Protein AF-A0A5E4IKL8-F1 (afdb_monomer_lite)

Structure (mmCIF, N/CA/C/O backbone):
data_AF-A0A5E4IKL8-F1
#
_entry.id   AF-A0A5E4IKL8-F1
#
loop_
_atom_site.group_PDB
_atom_site.id
_atom_site.type_symbol
_atom_site.label_atom_id
_atom_site.label_alt_id
_atom_site.label_comp_id
_atom_site.label_asym_id
_atom_site.label_entity_id
_atom_site.label_seq_id
_atom_site.pdbx_PDB_ins_code
_atom_site.Cartn_x
_atom_site.Cartn_y
_atom_site.Cartn_z
_atom_site.occupancy
_atom_site.B_iso_or_equiv
_atom_site.auth_seq_id
_atom_site.auth_comp_id
_atom_site.auth_asym_id
_atom_site.auth_atom_id
_atom_site.pdbx_PDB_model_num
ATOM 1 N N . MET A 1 1 ? 5.649 -9.886 35.894 1.00 45.03 1 MET A N 1
ATOM 2 C CA . MET A 1 1 ? 4.960 -10.710 34.875 1.00 45.03 1 MET A CA 1
ATOM 3 C C . MET A 1 1 ? 5.710 -10.552 33.557 1.00 45.03 1 MET A C 1
ATOM 5 O O . MET A 1 1 ? 5.712 -9.458 33.017 1.00 45.03 1 MET A O 1
ATOM 9 N N . LYS A 1 2 ? 6.441 -11.581 33.103 1.00 50.38 2 LYS A N 1
ATOM 10 C CA . LYS A 1 2 ? 7.183 -11.546 31.827 1.00 50.38 2 LYS A CA 1
ATOM 11 C C . LYS A 1 2 ? 6.183 -11.584 30.671 1.00 50.38 2 LYS A C 1
ATOM 13 O O . LYS A 1 2 ? 5.319 -12.457 30.642 1.00 50.38 2 LYS A O 1
ATOM 18 N N . ASP A 1 3 ? 6.299 -10.625 29.764 1.00 49.03 3 ASP A N 1
ATOM 19 C CA . ASP A 1 3 ? 5.369 -10.378 28.666 1.00 49.03 3 ASP A CA 1
ATOM 20 C C . ASP A 1 3 ? 5.316 -11.575 27.697 1.00 49.03 3 ASP A C 1
ATOM 22 O O . ASP A 1 3 ? 6.139 -11.740 26.797 1.00 49.03 3 ASP A O 1
ATOM 26 N N . SER A 1 4 ? 4.338 -12.461 27.904 1.00 56.50 4 SER A N 1
ATOM 27 C CA . SER A 1 4 ? 4.116 -13.675 27.100 1.00 56.50 4 SER A CA 1
ATOM 28 C C . SER A 1 4 ? 3.735 -13.362 25.637 1.00 56.50 4 SER A C 1
ATOM 30 O O . SER A 1 4 ? 3.737 -14.238 24.775 1.00 56.50 4 SER A O 1
ATOM 32 N N . ARG A 1 5 ? 3.449 -12.090 25.325 1.00 53.25 5 ARG A N 1
ATOM 33 C CA . ARG A 1 5 ? 3.009 -11.619 24.003 1.00 53.25 5 ARG A CA 1
ATOM 34 C C . ARG A 1 5 ? 4.149 -11.356 23.013 1.00 53.25 5 ARG A C 1
ATOM 36 O O . ARG A 1 5 ? 3.882 -11.268 21.820 1.00 53.25 5 ARG A O 1
ATOM 43 N N . ALA A 1 6 ? 5.403 -11.273 23.467 1.00 53.91 6 ALA A N 1
ATOM 44 C CA . ALA A 1 6 ? 6.551 -11.017 22.587 1.00 53.91 6 ALA A CA 1
ATOM 45 C C . ALA A 1 6 ? 6.952 -12.241 21.738 1.00 53.91 6 ALA A C 1
ATOM 47 O O . ALA A 1 6 ? 7.407 -12.102 20.604 1.00 53.91 6 ALA A O 1
ATOM 48 N N . LYS A 1 7 ? 6.734 -13.455 22.258 1.00 51.53 7 LYS A N 1
ATOM 49 C CA . LYS A 1 7 ? 7.087 -14.718 21.588 1.00 51.53 7 LYS A CA 1
ATOM 50 C C . LYS A 1 7 ? 6.347 -14.962 20.263 1.00 51.53 7 LYS A C 1
ATOM 52 O O . LYS A 1 7 ? 7.024 -15.298 19.295 1.00 51.53 7 LYS A O 1
ATOM 57 N N . PRO A 1 8 ? 5.014 -14.776 20.158 1.00 57.84 8 PRO A N 1
ATOM 58 C CA . PRO A 1 8 ? 4.314 -14.972 18.887 1.00 57.84 8 PRO A CA 1
ATOM 59 C C . PRO A 1 8 ? 4.689 -13.926 17.827 1.00 57.84 8 PRO A C 1
ATOM 61 O O . PRO A 1 8 ? 4.694 -14.245 16.642 1.00 57.84 8 PRO A O 1
ATOM 64 N N . ILE A 1 9 ? 5.049 -12.703 18.234 1.00 56.69 9 ILE A N 1
ATOM 65 C CA . ILE A 1 9 ? 5.491 -11.634 17.321 1.00 56.69 9 ILE A CA 1
ATOM 66 C C . ILE A 1 9 ? 6.845 -11.993 16.705 1.00 56.69 9 ILE A C 1
ATOM 68 O O . ILE A 1 9 ? 6.998 -11.946 15.487 1.00 56.69 9 ILE A O 1
ATOM 72 N N . LEU A 1 10 ? 7.800 -12.419 17.538 1.00 55.47 10 LEU A N 1
ATOM 73 C CA . LEU A 1 10 ? 9.117 -12.847 17.078 1.00 55.47 10 LEU A CA 1
ATOM 74 C C . LEU A 1 10 ? 9.020 -14.083 16.171 1.00 55.47 10 LEU A C 1
ATOM 76 O O . LEU A 1 10 ? 9.659 -14.117 15.125 1.00 55.47 10 LEU A O 1
ATOM 80 N N . LEU A 1 11 ? 8.170 -15.059 16.517 1.00 56.19 11 LEU A N 1
ATOM 81 C CA . LEU A 1 11 ? 7.931 -16.232 15.669 1.00 56.19 11 LEU A CA 1
ATOM 82 C C . LEU A 1 11 ? 7.333 -15.859 14.309 1.00 56.19 11 LEU A C 1
ATOM 84 O O . LEU A 1 11 ? 7.736 -16.418 13.296 1.00 56.19 11 LEU A O 1
ATOM 88 N N . SER A 1 12 ? 6.389 -14.915 14.282 1.00 54.94 12 SER A N 1
ATOM 89 C CA . SER A 1 12 ? 5.746 -14.473 13.040 1.00 54.94 12 SER A CA 1
ATOM 90 C C . SER A 1 12 ? 6.729 -13.725 12.140 1.00 54.94 12 SER A C 1
ATOM 92 O O . SER A 1 12 ? 6.745 -13.957 10.937 1.00 54.94 12 SER A O 1
ATOM 94 N N . ALA A 1 13 ? 7.588 -12.878 12.718 1.00 53.34 13 ALA A N 1
ATOM 95 C CA . ALA A 1 13 ? 8.645 -12.186 11.984 1.00 53.34 13 ALA A CA 1
ATOM 96 C C . ALA A 1 13 ? 9.681 -13.170 11.415 1.00 53.34 13 ALA A C 1
ATOM 98 O O . ALA A 1 13 ? 10.031 -13.078 10.243 1.00 53.34 13 ALA A O 1
ATOM 99 N N . ILE A 1 14 ? 10.113 -14.155 12.209 1.00 59.84 14 ILE A N 1
ATOM 100 C CA . ILE A 1 14 ? 11.036 -15.210 11.761 1.00 59.84 14 ILE A CA 1
ATOM 101 C C . ILE A 1 14 ? 10.406 -16.053 10.649 1.00 59.84 14 ILE A C 1
ATOM 103 O O . ILE A 1 14 ? 11.076 -16.355 9.667 1.00 59.84 14 ILE A O 1
ATOM 107 N N . LEU A 1 15 ? 9.123 -16.405 10.767 1.00 56.00 15 LEU A N 1
ATOM 108 C CA . LEU A 1 15 ? 8.413 -17.166 9.741 1.00 56.00 15 LEU A CA 1
ATOM 109 C C . LEU A 1 15 ? 8.304 -16.372 8.434 1.00 56.00 15 LEU A C 1
ATOM 111 O O . LEU A 1 15 ? 8.528 -16.933 7.367 1.00 56.00 15 LEU A O 1
ATOM 115 N N . LEU A 1 16 ? 8.028 -15.067 8.517 1.00 53.00 16 LEU A N 1
ATOM 116 C CA . LEU A 1 16 ? 7.997 -14.181 7.355 1.00 53.00 16 LEU A CA 1
ATOM 117 C C . LEU A 1 16 ? 9.374 -14.109 6.673 1.00 53.00 16 LEU A C 1
ATOM 119 O O . LEU A 1 16 ? 9.447 -14.201 5.453 1.00 53.00 16 LEU A O 1
ATOM 123 N N . ILE A 1 17 ? 10.455 -14.018 7.458 1.00 57.56 17 ILE A N 1
ATOM 124 C CA . ILE A 1 17 ? 11.847 -14.020 6.972 1.00 57.56 17 ILE A CA 1
ATOM 125 C C . ILE A 1 17 ? 12.223 -15.373 6.340 1.00 57.56 17 ILE A C 1
ATOM 127 O O . ILE A 1 17 ? 12.923 -15.415 5.334 1.00 57.56 17 ILE A O 1
ATOM 131 N N . LEU A 1 18 ? 11.746 -16.492 6.885 1.00 52.31 18 LEU A N 1
ATOM 132 C CA . LEU A 1 18 ? 12.003 -17.826 6.331 1.00 52.31 18 LEU A CA 1
ATOM 133 C C . LEU A 1 18 ? 11.261 -18.053 5.013 1.00 52.31 18 LEU A C 1
ATOM 135 O O . LEU A 1 18 ? 11.852 -18.534 4.048 1.00 52.31 18 LEU A O 1
ATOM 139 N N . VAL A 1 19 ? 9.985 -17.666 4.952 1.00 55.72 19 VAL A N 1
ATOM 140 C CA . VAL A 1 19 ? 9.198 -17.694 3.711 1.00 55.72 19 VAL A CA 1
ATOM 141 C C . VAL A 1 19 ? 9.828 -16.767 2.666 1.00 55.72 19 VAL A C 1
ATOM 143 O O . VAL A 1 19 ? 9.946 -17.161 1.509 1.00 55.72 19 VAL A O 1
ATOM 146 N N . PHE A 1 20 ? 10.317 -15.596 3.088 1.00 55.88 20 PHE A N 1
ATOM 147 C CA . PHE A 1 20 ? 11.114 -14.667 2.282 1.00 55.88 20 PHE A CA 1
ATOM 148 C C . PHE A 1 20 ? 12.356 -15.341 1.689 1.00 55.88 20 PHE A C 1
ATOM 150 O O . PHE A 1 20 ? 12.516 -15.346 0.471 1.00 55.88 20 PHE A O 1
ATOM 157 N N . SER A 1 21 ? 13.203 -15.966 2.512 1.00 48.16 21 SER A N 1
ATOM 158 C CA . SER A 1 21 ? 14.434 -16.607 2.037 1.00 48.16 21 SER A CA 1
ATOM 159 C C . SER A 1 21 ? 14.150 -17.756 1.069 1.00 48.16 21 SER A C 1
ATOM 161 O O . SER A 1 21 ? 14.842 -17.882 0.065 1.00 48.16 21 SER A O 1
ATOM 163 N N . ILE A 1 22 ? 13.111 -18.556 1.323 1.00 53.94 22 ILE A N 1
ATOM 164 C CA . ILE A 1 22 ? 12.736 -19.686 0.463 1.00 53.94 22 ILE A CA 1
ATOM 165 C C . ILE A 1 22 ? 12.162 -19.196 -0.873 1.00 53.94 22 ILE A C 1
ATOM 167 O O . ILE A 1 22 ? 12.566 -19.692 -1.922 1.00 53.94 22 ILE A O 1
ATOM 171 N N . PHE A 1 23 ? 11.254 -18.216 -0.861 1.00 54.16 23 PHE A N 1
ATOM 172 C CA . PHE A 1 23 ? 10.651 -17.673 -2.083 1.00 54.16 23 PHE A CA 1
ATOM 173 C C . PHE A 1 23 ? 11.692 -16.994 -2.980 1.00 54.16 23 PHE A C 1
ATOM 175 O O . PHE A 1 23 ? 11.720 -17.238 -4.187 1.00 54.16 23 PHE A O 1
ATOM 182 N N . VAL A 1 24 ? 12.591 -16.209 -2.377 1.00 50.78 24 VAL A N 1
ATOM 183 C CA . VAL A 1 24 ? 13.782 -15.654 -3.031 1.00 50.78 24 VAL A CA 1
ATOM 184 C C . VAL A 1 24 ? 14.574 -16.810 -3.649 1.00 50.78 24 VAL A C 1
ATOM 186 O O . VAL A 1 24 ? 14.654 -16.905 -4.870 1.00 50.78 24 VAL A O 1
ATOM 189 N N . SER A 1 25 ? 15.061 -17.772 -2.861 1.00 49.41 25 SER A N 1
ATOM 190 C CA . SER A 1 25 ? 15.861 -18.885 -3.390 1.00 49.41 25 SER A CA 1
ATOM 191 C C . SER A 1 25 ? 15.189 -19.656 -4.535 1.00 49.41 25 SER A C 1
ATOM 193 O O . SER A 1 25 ? 15.880 -20.007 -5.485 1.00 49.41 25 SER A O 1
ATOM 195 N N . PHE A 1 26 ? 13.869 -19.873 -4.507 1.00 50.81 26 PHE A N 1
ATOM 196 C CA . PHE A 1 26 ? 13.145 -20.552 -5.593 1.00 50.81 26 PHE A CA 1
ATOM 197 C C . PHE A 1 26 ? 12.999 -19.707 -6.862 1.00 50.81 26 PHE A C 1
ATOM 199 O O . PHE A 1 26 ? 13.127 -20.237 -7.963 1.00 50.81 26 PHE A O 1
ATOM 206 N N . THR A 1 27 ? 12.771 -18.402 -6.721 1.00 52.16 27 THR A N 1
ATOM 207 C CA . THR A 1 27 ? 12.655 -17.481 -7.863 1.00 52.16 27 THR A CA 1
ATOM 208 C C . THR A 1 27 ? 14.017 -17.256 -8.541 1.00 52.16 27 THR A C 1
ATOM 210 O O . THR A 1 27 ? 14.076 -17.004 -9.741 1.00 52.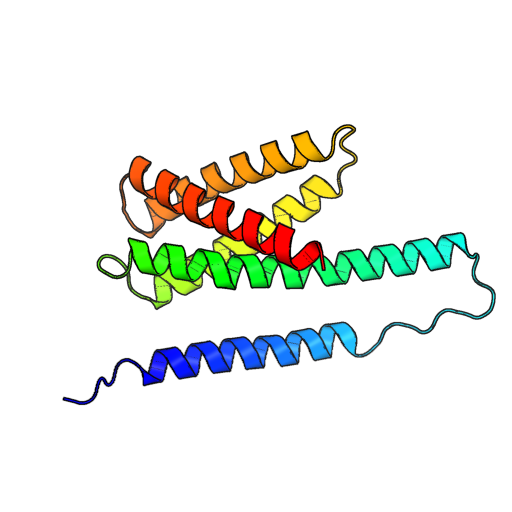16 27 THR A O 1
ATOM 213 N N . TYR A 1 28 ? 15.120 -17.410 -7.796 1.00 50.28 28 TYR A N 1
ATOM 214 C CA . TYR A 1 28 ? 16.493 -17.180 -8.269 1.00 50.28 28 TYR A CA 1
ATOM 215 C C . TYR A 1 28 ? 17.284 -18.451 -8.631 1.00 50.28 28 TYR A C 1
ATOM 217 O O . TYR A 1 28 ? 18.421 -18.338 -9.086 1.00 50.28 28 TYR A O 1
ATOM 225 N N . ALA A 1 29 ? 16.730 -19.657 -8.456 1.00 48.00 29 ALA A N 1
ATOM 226 C CA . ALA A 1 29 ? 17.495 -20.903 -8.599 1.00 48.00 29 ALA A CA 1
ATOM 227 C C . ALA A 1 29 ? 17.877 -21.290 -10.042 1.00 48.00 29 ALA A C 1
ATOM 229 O O . ALA A 1 29 ? 18.639 -22.241 -10.209 1.00 48.00 29 ALA A O 1
ATOM 230 N N . ASN A 1 30 ? 17.378 -20.618 -11.089 1.00 47.66 30 ASN A N 1
ATOM 231 C CA . ASN A 1 30 ? 17.798 -20.939 -12.460 1.00 47.66 30 ASN A CA 1
ATOM 232 C C . ASN A 1 30 ? 17.480 -19.831 -13.483 1.00 47.66 30 ASN A C 1
ATOM 234 O O . ASN A 1 30 ? 16.490 -19.924 -14.213 1.00 47.66 30 ASN A O 1
ATOM 238 N N . PRO A 1 31 ? 18.303 -18.776 -13.596 1.00 50.50 31 PRO A N 1
ATOM 239 C CA . PRO A 1 31 ? 18.293 -17.975 -14.808 1.00 50.50 31 PRO A CA 1
ATOM 240 C C . PRO A 1 31 ? 18.905 -18.812 -15.935 1.00 50.50 31 PRO A C 1
ATOM 242 O O . PRO A 1 31 ? 20.054 -19.246 -15.845 1.00 50.50 31 PRO A O 1
ATOM 245 N N . ALA A 1 32 ? 18.132 -19.072 -16.990 1.00 56.34 32 ALA A N 1
ATOM 246 C CA . ALA A 1 32 ? 18.656 -19.706 -18.192 1.00 56.34 32 ALA A CA 1
ATOM 247 C C . ALA A 1 32 ? 19.867 -18.897 -18.684 1.00 56.34 32 ALA A C 1
ATOM 249 O O . ALA A 1 32 ? 19.746 -17.703 -18.960 1.00 56.34 32 ALA A O 1
ATOM 250 N N . ALA A 1 33 ? 21.041 -19.532 -18.735 1.00 55.69 33 ALA A N 1
ATOM 251 C CA . ALA A 1 33 ? 22.264 -18.875 -19.173 1.00 55.69 33 ALA A CA 1
ATOM 252 C C . ALA A 1 33 ? 22.069 -18.291 -20.587 1.00 55.69 33 ALA A C 1
ATOM 254 O O . ALA A 1 33 ? 21.449 -18.953 -21.432 1.00 55.69 33 ALA A O 1
ATOM 255 N N . PRO A 1 34 ? 22.571 -17.072 -20.858 1.00 55.84 34 PRO A N 1
ATOM 256 C CA . PRO A 1 34 ? 22.435 -16.456 -22.170 1.00 55.84 34 PRO A CA 1
ATOM 257 C C . PRO A 1 34 ? 23.016 -17.380 -23.244 1.00 55.84 34 PRO A C 1
ATOM 259 O O . PRO A 1 34 ? 24.099 -17.952 -23.087 1.00 55.84 34 PRO A O 1
ATOM 262 N N . ARG A 1 35 ? 22.263 -17.561 -24.335 1.00 64.94 35 ARG A N 1
ATOM 263 C CA . ARG A 1 35 ? 22.709 -18.380 -25.465 1.00 64.94 35 ARG A CA 1
ATOM 264 C C . ARG A 1 35 ? 23.883 -17.673 -26.152 1.00 64.94 35 ARG A C 1
ATOM 266 O O . ARG A 1 35 ? 23.758 -16.484 -26.450 1.00 64.94 35 ARG A O 1
ATOM 273 N N . PRO A 1 36 ? 24.993 -18.370 -26.446 1.00 62.03 36 PRO A N 1
ATOM 274 C CA . PRO A 1 36 ? 26.091 -17.778 -27.202 1.00 62.03 36 PRO A CA 1
ATOM 275 C C . PRO A 1 36 ? 25.588 -17.279 -28.566 1.00 62.03 36 PRO A C 1
ATOM 277 O O . PRO A 1 36 ? 25.051 -18.070 -29.339 1.00 62.03 36 PRO A O 1
ATOM 280 N N . GLY A 1 37 ? 25.752 -15.983 -28.853 1.00 73.25 37 GLY A N 1
ATOM 281 C CA . GLY A 1 37 ? 25.397 -15.373 -30.144 1.00 73.25 37 GLY A CA 1
ATOM 282 C C . GLY A 1 37 ? 24.024 -14.690 -30.238 1.00 73.25 37 GLY A C 1
ATOM 283 O O . GLY A 1 37 ? 23.596 -14.397 -31.351 1.00 73.25 37 GLY A O 1
ATOM 284 N N . ALA A 1 38 ? 23.331 -14.440 -29.122 1.00 68.38 38 ALA A N 1
ATOM 285 C CA . ALA A 1 38 ? 22.102 -13.636 -29.119 1.00 68.38 38 ALA A CA 1
ATOM 286 C C . ALA A 1 38 ? 22.370 -12.159 -29.492 1.00 68.38 38 ALA A C 1
ATOM 288 O O . ALA A 1 38 ? 23.450 -11.634 -29.215 1.00 68.38 38 ALA A O 1
ATOM 289 N N . ASP A 1 39 ? 21.389 -11.490 -30.114 1.00 79.06 39 ASP A N 1
ATOM 290 C CA . ASP A 1 39 ? 21.464 -10.053 -30.415 1.00 79.06 39 ASP A CA 1
ATOM 291 C C . ASP A 1 39 ? 21.630 -9.268 -29.094 1.00 79.06 39 ASP A C 1
ATOM 293 O O . ASP A 1 39 ? 20.844 -9.478 -28.162 1.00 79.06 39 ASP A O 1
ATOM 297 N N . PRO A 1 40 ? 22.604 -8.342 -28.985 1.00 77.56 40 PRO A N 1
ATOM 298 C CA . PRO A 1 40 ? 22.771 -7.487 -27.809 1.00 77.56 40 PRO A CA 1
ATOM 299 C C . PRO A 1 40 ? 21.482 -6.791 -27.343 1.00 77.56 40 PRO A C 1
ATOM 301 O O . PRO A 1 40 ? 21.326 -6.521 -26.153 1.00 77.56 40 PRO A O 1
ATOM 304 N N . ARG A 1 41 ? 20.538 -6.504 -28.253 1.00 76.94 41 ARG A N 1
ATOM 305 C CA . ARG A 1 41 ? 19.227 -5.924 -27.915 1.00 76.94 41 ARG A CA 1
ATOM 306 C C . ARG A 1 41 ? 18.305 -6.912 -27.208 1.00 76.94 41 ARG A C 1
ATOM 308 O O . ARG A 1 41 ? 17.624 -6.519 -26.264 1.00 76.94 41 ARG A O 1
ATOM 315 N N . GLU A 1 42 ? 18.296 -8.170 -27.636 1.00 73.62 42 GLU A N 1
ATOM 316 C CA . GLU A 1 42 ? 17.528 -9.236 -26.983 1.00 73.62 42 GLU A CA 1
ATOM 317 C C . GLU A 1 42 ? 18.121 -9.563 -25.610 1.00 73.62 42 GLU A C 1
ATOM 319 O O . GLU A 1 42 ? 17.385 -9.761 -24.644 1.00 73.62 42 GLU A O 1
ATOM 324 N N . GLU A 1 43 ? 19.451 -9.541 -25.492 1.00 71.81 43 GLU A N 1
ATOM 325 C CA . GLU A 1 43 ? 20.130 -9.737 -24.212 1.00 71.81 43 GLU A CA 1
ATOM 326 C C . GLU A 1 43 ? 19.839 -8.588 -23.234 1.00 71.81 43 GLU A C 1
ATOM 328 O O . GLU A 1 43 ? 19.566 -8.829 -22.055 1.00 71.81 43 GLU A O 1
ATOM 333 N N . GLN A 1 44 ? 19.821 -7.342 -23.717 1.00 73.00 44 GLN A N 1
ATOM 334 C CA . GLN A 1 44 ? 19.454 -6.179 -22.910 1.00 73.00 44 GLN A CA 1
ATOM 335 C C . GLN A 1 44 ? 17.981 -6.236 -22.473 1.00 73.00 44 GLN A C 1
ATOM 337 O O . GLN A 1 44 ? 17.692 -6.055 -21.292 1.00 73.00 44 GLN A O 1
ATOM 342 N N . GLN A 1 45 ? 17.056 -6.571 -23.379 1.00 71.12 45 GLN A N 1
ATOM 343 C CA . GLN A 1 45 ? 15.636 -6.735 -23.045 1.00 71.12 45 GLN A CA 1
ATOM 344 C C . GLN A 1 45 ? 15.399 -7.858 -22.030 1.00 71.12 45 GLN A C 1
ATOM 346 O O . GLN A 1 45 ? 14.615 -7.680 -21.100 1.00 71.12 45 GLN A O 1
ATOM 351 N N . ALA A 1 46 ? 16.093 -8.992 -22.161 1.00 67.69 46 ALA A N 1
ATOM 352 C CA . ALA A 1 46 ? 16.004 -10.089 -21.203 1.00 67.69 46 ALA A CA 1
ATOM 353 C C . ALA A 1 46 ? 16.530 -9.681 -19.816 1.00 67.69 46 ALA A C 1
ATOM 355 O O . ALA A 1 46 ? 15.909 -10.001 -18.801 1.00 67.69 46 ALA A O 1
ATOM 356 N N . ARG A 1 47 ? 17.638 -8.928 -19.759 1.00 70.44 47 ARG A N 1
ATOM 357 C CA . ARG A 1 47 ? 18.178 -8.372 -18.506 1.00 70.44 47 ARG A CA 1
ATOM 358 C C . ARG A 1 47 ? 17.229 -7.359 -17.872 1.00 70.44 47 ARG A C 1
ATOM 360 O O . ARG A 1 47 ? 17.032 -7.403 -16.660 1.00 70.44 47 ARG A O 1
ATOM 367 N N . ASP A 1 48 ? 16.617 -6.490 -18.669 1.00 68.88 48 ASP A N 1
ATOM 368 C CA . ASP A 1 48 ? 15.664 -5.498 -18.175 1.00 68.88 48 ASP A CA 1
ATOM 369 C C . ASP A 1 48 ? 14.385 -6.174 -17.667 1.00 68.88 48 ASP A C 1
ATOM 371 O O . ASP A 1 48 ? 13.951 -5.895 -16.551 1.00 68.88 48 ASP A O 1
ATOM 375 N N . MET A 1 49 ? 13.827 -7.137 -18.409 1.00 66.69 49 MET A N 1
ATOM 376 C CA . MET A 1 49 ? 12.703 -7.961 -17.943 1.00 66.69 49 MET A CA 1
ATOM 377 C C . MET A 1 49 ? 13.032 -8.694 -16.642 1.00 66.69 49 MET A C 1
ATOM 379 O O . MET A 1 49 ? 12.205 -8.726 -15.730 1.00 66.69 49 MET A O 1
ATOM 383 N N . MET A 1 50 ? 14.245 -9.241 -16.522 1.00 65.94 50 MET A N 1
ATOM 384 C CA . MET A 1 50 ? 14.703 -9.880 -15.293 1.00 65.94 50 MET A CA 1
ATOM 385 C C . MET A 1 50 ? 14.766 -8.865 -14.148 1.00 65.94 50 MET A C 1
ATOM 387 O O . MET A 1 50 ? 14.205 -9.119 -13.087 1.00 65.94 50 MET A O 1
ATOM 391 N N . LYS A 1 51 ? 15.353 -7.683 -14.366 1.00 69.25 51 LYS A N 1
ATOM 392 C CA . LYS A 1 51 ? 15.422 -6.607 -13.369 1.00 69.25 51 LYS A CA 1
ATOM 393 C C . LYS A 1 51 ? 14.030 -6.183 -12.889 1.00 69.25 51 LYS A C 1
ATOM 395 O O . LYS A 1 51 ? 13.805 -6.114 -11.683 1.00 69.25 51 LYS A O 1
ATOM 400 N N . TRP A 1 52 ? 13.084 -5.978 -13.804 1.00 65.12 52 TRP A N 1
ATOM 401 C CA . TRP A 1 52 ? 11.695 -5.645 -13.470 1.00 65.12 52 TRP A CA 1
ATOM 402 C C . TRP A 1 52 ? 10.981 -6.776 -12.721 1.00 65.12 52 TRP A C 1
ATOM 404 O O . TRP A 1 52 ? 10.290 -6.518 -11.735 1.00 65.12 52 TRP A O 1
ATOM 414 N N . GLY A 1 53 ? 11.201 -8.030 -13.125 1.00 66.19 53 GLY A N 1
ATOM 415 C CA . GLY A 1 53 ? 10.690 -9.208 -12.424 1.00 66.19 53 GLY A CA 1
ATOM 416 C C . GLY A 1 53 ? 11.226 -9.341 -10.995 1.00 66.19 53 GLY A C 1
ATOM 417 O O . GLY A 1 53 ? 10.504 -9.796 -10.113 1.00 66.19 53 GLY A O 1
ATOM 418 N N . MET A 1 54 ? 12.457 -8.888 -10.732 1.00 66.12 54 MET A N 1
ATOM 419 C CA . MET A 1 54 ? 13.035 -8.852 -9.382 1.00 66.12 54 MET A CA 1
ATOM 420 C C . MET A 1 54 ? 12.496 -7.706 -8.522 1.00 66.12 54 MET A C 1
ATOM 422 O O . MET A 1 54 ? 12.417 -7.845 -7.302 1.00 66.12 54 MET A O 1
ATOM 426 N N . MET A 1 55 ? 12.135 -6.575 -9.130 1.00 71.31 55 MET A N 1
ATOM 427 C CA . MET A 1 55 ? 11.657 -5.398 -8.399 1.00 71.31 55 MET A CA 1
ATOM 428 C C . MET A 1 55 ? 10.254 -5.598 -7.818 1.00 71.31 55 MET A C 1
ATOM 430 O O . MET A 1 55 ? 9.973 -5.087 -6.737 1.00 71.31 55 MET A O 1
ATOM 434 N N . LEU A 1 56 ? 9.393 -6.383 -8.477 1.00 73.69 56 LEU A N 1
ATOM 435 C CA . LEU A 1 56 ? 8.011 -6.592 -8.035 1.00 73.69 56 LEU A CA 1
ATOM 436 C C . LEU A 1 56 ? 7.902 -7.295 -6.663 1.00 73.69 56 LEU A C 1
ATOM 438 O O . LEU A 1 56 ? 7.245 -6.742 -5.777 1.00 73.69 56 LEU A O 1
ATOM 442 N N . PRO A 1 57 ? 8.549 -8.455 -6.415 1.00 75.50 57 PRO A N 1
ATOM 443 C CA . PRO A 1 57 ? 8.538 -9.072 -5.091 1.00 75.50 57 PRO A CA 1
ATOM 444 C C . PRO A 1 57 ? 9.114 -8.153 -4.017 1.00 75.50 57 PRO A C 1
ATOM 446 O O . PRO A 1 57 ? 8.569 -8.070 -2.921 1.00 75.50 57 PRO A O 1
ATOM 449 N N . VAL A 1 58 ? 10.198 -7.435 -4.329 1.00 78.19 58 VAL A N 1
ATOM 450 C CA . VAL A 1 58 ? 10.835 -6.503 -3.389 1.00 78.19 58 VAL A CA 1
ATOM 451 C C . VAL A 1 58 ? 9.876 -5.376 -3.010 1.00 78.19 58 VAL A C 1
ATOM 453 O O . VAL A 1 58 ? 9.682 -5.127 -1.821 1.00 78.19 58 VAL A O 1
ATOM 456 N N . ALA A 1 59 ? 9.213 -4.758 -3.989 1.00 75.62 59 ALA A N 1
ATOM 457 C CA . ALA A 1 59 ? 8.215 -3.719 -3.754 1.00 75.62 59 ALA A CA 1
ATOM 458 C C . ALA A 1 59 ? 7.041 -4.232 -2.906 1.00 75.62 59 ALA A C 1
ATOM 460 O O . ALA A 1 59 ? 6.657 -3.592 -1.928 1.00 75.62 59 ALA A O 1
ATOM 461 N N . MET A 1 60 ? 6.527 -5.428 -3.211 1.00 79.44 60 MET A N 1
ATOM 462 C CA . MET A 1 60 ? 5.449 -6.056 -2.443 1.00 79.44 60 MET A CA 1
ATOM 463 C C . MET A 1 60 ? 5.857 -6.302 -0.983 1.00 79.44 60 MET A C 1
ATOM 465 O O . MET A 1 60 ? 5.079 -6.053 -0.061 1.00 79.44 60 MET A O 1
ATOM 469 N N . MET A 1 61 ? 7.093 -6.744 -0.750 1.00 77.81 61 MET A N 1
ATOM 470 C CA . MET A 1 61 ? 7.614 -6.986 0.595 1.00 77.81 61 MET A CA 1
ATOM 471 C C . MET A 1 61 ? 7.829 -5.690 1.376 1.00 77.81 61 MET A C 1
ATOM 473 O O . MET A 1 61 ? 7.492 -5.647 2.557 1.00 77.81 61 MET A O 1
ATOM 477 N N . ILE A 1 62 ? 8.333 -4.632 0.732 1.00 80.88 62 ILE A N 1
ATOM 478 C CA . ILE A 1 62 ? 8.454 -3.303 1.347 1.00 80.88 62 ILE A CA 1
ATOM 479 C C . ILE A 1 62 ? 7.070 -2.788 1.744 1.00 80.88 62 ILE A C 1
ATOM 481 O O . ILE A 1 62 ? 6.877 -2.425 2.904 1.00 80.88 62 ILE A O 1
ATOM 485 N N . ALA A 1 63 ? 6.093 -2.833 0.833 1.00 83.88 63 ALA A N 1
ATOM 486 C CA . ALA A 1 63 ? 4.723 -2.422 1.127 1.00 83.88 63 ALA A CA 1
ATOM 487 C C . ALA A 1 63 ? 4.175 -3.194 2.333 1.00 83.88 63 ALA A C 1
ATOM 489 O O . ALA A 1 63 ? 3.724 -2.603 3.309 1.00 83.88 63 ALA A O 1
ATOM 490 N N . MET A 1 64 ? 4.287 -4.525 2.335 1.00 84.06 64 MET A N 1
ATOM 491 C CA . MET A 1 64 ? 3.844 -5.346 3.464 1.00 84.06 64 MET A CA 1
ATOM 492 C C . MET A 1 64 ? 4.547 -5.001 4.783 1.00 84.06 64 MET A C 1
ATOM 494 O O . MET A 1 64 ? 3.886 -4.911 5.822 1.00 84.06 64 MET A O 1
ATOM 498 N N . ALA A 1 65 ? 5.869 -4.824 4.752 1.00 83.12 65 ALA A N 1
ATOM 499 C CA . ALA A 1 65 ? 6.688 -4.544 5.926 1.00 83.12 65 ALA A CA 1
ATOM 500 C C . ALA A 1 65 ? 6.425 -3.154 6.515 1.00 83.12 65 ALA A C 1
ATOM 502 O O . ALA A 1 65 ? 6.613 -2.970 7.714 1.00 83.12 65 ALA A O 1
ATOM 503 N N . VAL A 1 66 ? 5.981 -2.197 5.700 1.00 84.94 66 VAL A N 1
ATOM 504 C CA . VAL A 1 66 ? 5.729 -0.813 6.114 1.00 84.94 66 VAL A CA 1
ATOM 505 C C . VAL A 1 66 ? 4.267 -0.597 6.491 1.00 84.94 66 VAL A C 1
ATOM 507 O O . VAL A 1 66 ? 3.968 -0.077 7.567 1.00 84.94 66 VAL A O 1
ATOM 510 N N . GLU A 1 67 ? 3.337 -1.034 5.651 1.00 87.06 67 GLU A N 1
ATOM 511 C CA . GLU A 1 67 ? 1.917 -0.715 5.805 1.00 87.06 67 GLU A CA 1
ATOM 512 C C . GLU A 1 67 ? 1.247 -1.563 6.885 1.00 87.06 67 GLU A C 1
ATOM 514 O O . GLU A 1 67 ? 0.425 -1.067 7.657 1.00 87.06 67 GLU A O 1
ATOM 519 N N . THR A 1 68 ? 1.642 -2.831 7.029 1.00 87.25 68 THR A N 1
ATOM 520 C CA . THR A 1 68 ? 1.054 -3.716 8.046 1.00 87.25 68 THR A CA 1
ATOM 521 C C . THR A 1 68 ? 1.306 -3.209 9.476 1.00 87.25 68 THR A C 1
ATOM 523 O O . THR A 1 68 ? 0.364 -3.203 10.281 1.00 87.25 68 THR A O 1
ATOM 526 N N . PRO A 1 69 ? 2.514 -2.719 9.832 1.00 85.38 69 PRO A N 1
ATOM 527 C CA . PRO A 1 69 ? 2.729 -1.998 11.085 1.00 85.38 69 PRO A CA 1
ATOM 528 C C . PRO A 1 69 ? 1.888 -0.732 11.241 1.00 85.38 69 PRO A C 1
ATOM 530 O O . PRO A 1 69 ? 1.425 -0.470 12.352 1.00 85.38 69 PRO A O 1
ATOM 533 N N . VAL A 1 70 ? 1.654 0.032 10.167 1.00 88.00 70 VAL A N 1
ATOM 534 C CA . VAL A 1 70 ? 0.776 1.213 10.206 1.00 88.00 70 VAL A CA 1
ATOM 535 C C . VAL A 1 70 ? -0.647 0.779 10.559 1.00 88.00 70 VAL A C 1
ATOM 537 O O . VAL A 1 70 ? -1.205 1.255 11.550 1.00 88.00 70 VAL A O 1
ATOM 540 N N . TYR A 1 71 ? -1.208 -0.208 9.857 1.00 90.00 71 TYR A N 1
ATOM 541 C CA . TYR A 1 71 ? -2.524 -0.768 10.182 1.00 90.00 71 TYR A CA 1
ATOM 542 C C . TYR A 1 71 ? -2.593 -1.241 11.633 1.00 90.00 71 TYR A C 1
ATOM 544 O O . TYR A 1 71 ? -3.557 -0.946 12.343 1.00 90.00 71 TYR A O 1
ATOM 552 N N . TRP A 1 72 ? -1.552 -1.923 12.113 1.00 88.50 72 TRP A N 1
ATOM 553 C CA . TRP A 1 72 ? -1.481 -2.359 13.500 1.00 88.50 72 TRP A CA 1
ATOM 554 C C . TRP A 1 72 ? -1.439 -1.188 14.484 1.00 88.50 72 TRP A C 1
ATOM 556 O O . TRP A 1 72 ? -2.194 -1.192 15.455 1.00 88.50 72 TRP A O 1
ATOM 566 N N . LEU A 1 73 ? -0.629 -0.159 14.240 1.00 87.44 73 LEU A N 1
ATOM 567 C CA . LEU A 1 73 ? -0.514 1.000 15.123 1.00 87.44 73 LEU A CA 1
ATOM 568 C C . LEU A 1 73 ? -1.870 1.688 15.327 1.00 87.44 73 LEU A C 1
ATOM 570 O O . LEU A 1 73 ? -2.245 1.985 16.467 1.00 87.44 73 LEU A O 1
ATOM 574 N N . PHE A 1 74 ? -2.625 1.864 14.241 1.00 86.56 74 PHE A N 1
ATOM 575 C CA . PHE A 1 74 ? -3.929 2.521 14.265 1.00 86.56 74 PHE A CA 1
ATOM 576 C C . PHE A 1 74 ? -5.071 1.604 14.742 1.00 86.56 74 PHE A C 1
ATOM 578 O O . PHE A 1 74 ? -6.013 2.087 15.376 1.00 86.56 74 PHE A O 1
ATOM 585 N N . MET A 1 75 ? -4.992 0.285 14.515 1.00 86.94 75 MET A N 1
ATOM 586 C CA . MET A 1 75 ? -6.105 -0.647 14.766 1.00 86.94 75 MET A CA 1
ATOM 587 C C . MET A 1 75 ? -5.883 -1.671 15.883 1.00 86.94 75 MET A C 1
ATOM 589 O O . MET A 1 75 ? -6.824 -2.391 16.22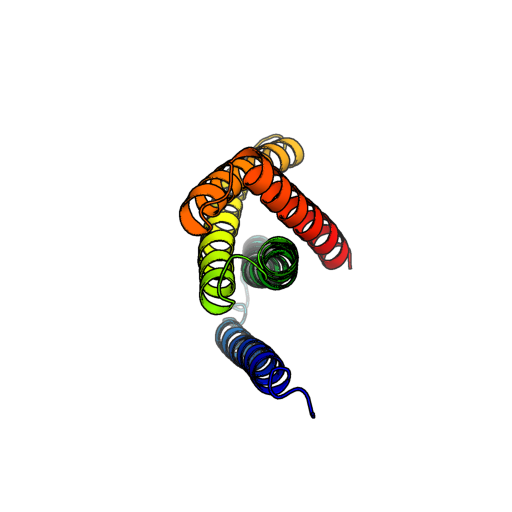4 1.00 86.94 75 MET A O 1
ATOM 593 N N . ARG A 1 76 ? -4.712 -1.715 16.536 1.00 83.94 76 ARG A N 1
ATOM 594 C CA . ARG A 1 76 ? -4.367 -2.719 17.575 1.00 83.94 76 ARG A CA 1
ATOM 595 C C . ARG A 1 76 ? -5.365 -2.847 18.727 1.00 83.94 76 ARG A C 1
ATOM 597 O O . ARG A 1 76 ? -5.399 -3.881 19.384 1.00 83.94 76 ARG A O 1
ATOM 604 N N . ARG A 1 77 ? -6.142 -1.797 19.018 1.00 84.88 77 ARG A N 1
ATOM 605 C CA . ARG A 1 77 ? -7.158 -1.801 20.090 1.00 84.88 77 ARG A CA 1
ATOM 606 C C . ARG A 1 77 ? -8.539 -2.266 19.624 1.00 84.88 77 ARG A C 1
ATOM 608 O O . ARG A 1 77 ? -9.380 -2.553 20.465 1.00 84.88 77 ARG A O 1
ATOM 615 N N . LYS A 1 78 ? -8.780 -2.301 18.312 1.00 84.62 78 LYS A N 1
ATOM 616 C CA . LYS A 1 78 ? -10.093 -2.568 17.705 1.00 84.62 78 LYS A CA 1
ATOM 617 C C . LYS A 1 78 ? -10.133 -3.889 16.936 1.00 84.62 78 LYS A C 1
ATOM 619 O O . LYS A 1 78 ? -11.203 -4.465 16.773 1.00 84.62 78 LYS A O 1
ATOM 624 N N . VAL A 1 79 ? -8.984 -4.365 16.456 1.00 89.00 79 VAL A N 1
ATOM 625 C CA . VAL A 1 79 ? -8.897 -5.489 15.521 1.00 89.00 79 VAL A CA 1
ATOM 626 C C . VAL A 1 79 ? -7.817 -6.478 15.958 1.00 89.00 79 VAL A C 1
ATOM 628 O O . VAL A 1 79 ? -6.739 -6.093 16.403 1.00 89.00 79 VAL A O 1
ATOM 631 N N . SER A 1 80 ? -8.100 -7.776 15.815 1.00 91.38 80 SER A N 1
ATOM 632 C CA . SER A 1 80 ? -7.127 -8.846 16.065 1.00 91.38 80 SER A CA 1
ATOM 633 C C . SER A 1 80 ? -5.936 -8.762 15.106 1.00 91.38 80 SER A C 1
ATOM 635 O O . SER A 1 80 ? -6.136 -8.537 13.911 1.00 91.38 80 SER A O 1
ATOM 637 N N . LEU A 1 81 ? -4.733 -9.075 15.593 1.00 86.00 81 LEU A N 1
ATOM 638 C CA . LEU A 1 81 ? -3.508 -9.102 14.786 1.00 86.00 81 LEU A CA 1
ATOM 639 C C . LEU A 1 81 ? -3.648 -9.957 13.516 1.00 86.00 81 LEU A C 1
ATOM 641 O O . LEU A 1 81 ? -3.268 -9.505 12.447 1.00 86.00 81 LEU A O 1
ATOM 645 N N . VAL A 1 82 ? -4.256 -11.145 13.609 1.00 87.31 82 VAL A N 1
ATOM 646 C CA . VAL A 1 82 ? -4.455 -12.041 12.452 1.00 87.31 82 VAL A CA 1
ATOM 647 C C . VAL A 1 82 ? -5.247 -11.352 11.342 1.00 87.31 82 VAL A C 1
ATOM 649 O O . VAL A 1 82 ? -4.850 -11.395 10.184 1.00 87.31 82 VAL A O 1
ATOM 652 N N . ARG A 1 83 ? -6.337 -10.657 11.689 1.00 85.62 83 ARG A N 1
ATOM 653 C CA . ARG A 1 83 ? -7.122 -9.907 10.702 1.00 85.62 83 ARG A CA 1
ATOM 654 C C . ARG A 1 83 ? -6.305 -8.768 10.086 1.00 85.62 83 ARG A C 1
ATOM 656 O O . ARG A 1 83 ? -6.436 -8.547 8.891 1.00 85.62 83 ARG A O 1
ATOM 663 N N . ILE A 1 84 ? -5.461 -8.082 10.860 1.00 88.50 84 ILE A N 1
ATOM 664 C CA . ILE A 1 84 ? -4.575 -7.029 10.334 1.00 88.50 84 ILE A CA 1
ATOM 665 C C . ILE A 1 84 ? -3.570 -7.614 9.334 1.00 88.50 84 ILE A C 1
ATOM 667 O O . ILE A 1 84 ? -3.467 -7.104 8.226 1.00 88.50 84 ILE A O 1
ATOM 671 N N . LEU A 1 85 ? -2.903 -8.716 9.692 1.00 87.25 85 LEU A N 1
ATOM 672 C CA . LEU A 1 85 ? -1.936 -9.401 8.829 1.00 87.25 85 LEU A CA 1
ATOM 673 C C . LEU A 1 85 ? -2.579 -9.892 7.525 1.00 87.25 85 LEU A C 1
ATOM 675 O O . LEU A 1 85 ? -2.050 -9.637 6.449 1.00 87.25 85 LEU A O 1
ATOM 679 N N . LEU A 1 86 ? -3.740 -10.551 7.608 1.00 87.62 86 LEU A N 1
ATOM 680 C CA . LEU A 1 86 ? -4.462 -11.035 6.426 1.00 87.62 86 LEU A CA 1
ATOM 681 C C . LEU A 1 86 ? -4.941 -9.887 5.536 1.00 87.62 86 LEU A C 1
ATOM 683 O O . LEU A 1 86 ? -4.894 -10.001 4.316 1.00 87.62 86 LEU A O 1
ATOM 687 N N . THR A 1 87 ? -5.389 -8.784 6.140 1.00 87.50 87 THR A N 1
ATOM 688 C CA . THR A 1 87 ? -5.835 -7.605 5.386 1.00 87.50 87 THR A CA 1
ATOM 689 C C . THR A 1 87 ? -4.660 -6.946 4.677 1.00 87.50 87 THR A C 1
ATOM 691 O O . THR A 1 87 ? -4.788 -6.657 3.497 1.00 87.50 87 THR A O 1
ATOM 694 N N . GLY A 1 88 ? -3.516 -6.779 5.350 1.00 86.88 88 GLY A N 1
ATOM 695 C CA . GLY A 1 88 ? -2.301 -6.247 4.728 1.00 86.88 88 GLY A CA 1
ATOM 696 C C . GLY A 1 88 ? -1.764 -7.151 3.617 1.00 86.88 88 GLY A C 1
ATOM 697 O O . GLY A 1 88 ? -1.418 -6.664 2.552 1.00 86.88 88 GLY A O 1
ATOM 698 N N . TRP A 1 89 ? -1.766 -8.475 3.801 1.00 85.38 89 TRP A N 1
ATOM 699 C CA . TRP A 1 89 ? -1.339 -9.399 2.742 1.00 85.38 89 TRP A CA 1
ATOM 700 C C . TRP A 1 89 ? -2.248 -9.334 1.509 1.00 85.38 89 TRP A C 1
ATOM 702 O O . TRP A 1 89 ? -1.755 -9.247 0.387 1.00 85.38 89 TRP A O 1
ATOM 712 N N . LEU A 1 90 ? -3.570 -9.337 1.712 1.00 83.88 90 LEU A N 1
ATOM 713 C CA . LEU A 1 90 ? -4.540 -9.275 0.617 1.00 83.88 90 LEU A CA 1
ATOM 714 C C . LEU A 1 90 ? -4.535 -7.921 -0.091 1.00 83.88 90 LEU A C 1
ATOM 716 O O . LEU A 1 90 ? -4.548 -7.898 -1.319 1.00 83.88 90 LEU A O 1
ATOM 720 N N . LEU A 1 91 ? -4.533 -6.816 0.661 1.00 86.00 91 LEU A N 1
ATOM 721 C CA . LEU A 1 91 ? -4.511 -5.476 0.082 1.00 86.00 91 LEU A CA 1
ATOM 722 C C . LEU A 1 91 ? -3.228 -5.277 -0.705 1.00 86.00 91 LEU A C 1
ATOM 724 O O . LEU A 1 91 ? -3.311 -5.136 -1.916 1.00 86.00 91 LEU A O 1
ATOM 728 N N . ASN A 1 92 ? -2.074 -5.418 -0.061 1.00 84.06 92 ASN A N 1
ATOM 729 C CA . ASN A 1 92 ? -0.789 -5.082 -0.663 1.00 84.06 92 ASN A CA 1
ATOM 730 C C . ASN A 1 92 ? -0.442 -6.033 -1.808 1.00 84.06 92 ASN A C 1
ATOM 732 O O . ASN A 1 92 ? 0.088 -5.602 -2.826 1.00 84.06 92 ASN A O 1
ATOM 736 N N . GLY A 1 93 ? -0.782 -7.322 -1.692 1.00 79.12 93 GLY A N 1
ATOM 737 C CA . GLY A 1 93 ? -0.611 -8.261 -2.799 1.00 79.12 93 GLY A CA 1
ATOM 738 C C . GLY A 1 93 ? -1.467 -7.897 -4.016 1.00 79.12 93 GLY A C 1
ATOM 739 O O . GLY A 1 93 ? -1.009 -8.031 -5.146 1.00 79.12 93 GLY A O 1
ATOM 740 N N . THR A 1 94 ? -2.686 -7.394 -3.803 1.00 75.25 94 THR A N 1
ATOM 741 C CA . THR A 1 94 ? -3.592 -7.020 -4.898 1.00 75.25 94 THR A CA 1
ATOM 742 C C . THR A 1 94 ? -3.243 -5.648 -5.474 1.00 75.25 94 THR A C 1
ATOM 744 O O . THR A 1 94 ? -3.171 -5.496 -6.690 1.00 75.25 94 THR A O 1
ATOM 747 N N . THR A 1 95 ? -3.009 -4.648 -4.624 1.00 79.94 95 THR A N 1
ATOM 748 C CA . THR A 1 95 ? -2.759 -3.260 -5.027 1.00 79.94 95 THR A CA 1
ATOM 749 C C . THR A 1 95 ? -1.412 -3.123 -5.720 1.00 79.94 95 THR A C 1
ATOM 751 O O . THR A 1 95 ? -1.379 -2.581 -6.820 1.00 79.94 95 THR A O 1
ATOM 754 N N . VAL A 1 96 ? -0.336 -3.716 -5.188 1.00 78.50 96 VAL A N 1
ATOM 755 C CA . VAL A 1 96 ? 0.991 -3.699 -5.834 1.00 78.50 96 VAL A CA 1
ATOM 756 C C . VAL A 1 96 ? 0.970 -4.433 -7.177 1.00 78.50 96 VAL A C 1
ATOM 758 O O . VAL A 1 96 ? 1.559 -3.958 -8.146 1.00 78.50 96 VAL A O 1
ATOM 761 N N . PHE A 1 97 ? 0.257 -5.559 -7.275 1.00 72.81 97 PHE A N 1
ATOM 762 C CA . PHE A 1 97 ? 0.130 -6.292 -8.538 1.00 72.81 97 PHE A CA 1
ATOM 763 C C . PHE A 1 97 ? -0.640 -5.494 -9.599 1.00 72.81 97 PHE A C 1
ATOM 765 O O . PHE A 1 97 ? -0.212 -5.419 -10.750 1.00 72.81 97 PHE A O 1
ATOM 772 N N . ILE A 1 98 ? -1.749 -4.854 -9.216 1.00 70.69 98 ILE A N 1
ATOM 773 C CA . ILE A 1 98 ? -2.516 -3.982 -10.116 1.00 70.69 98 ILE A CA 1
ATOM 774 C C . ILE A 1 98 ? -1.677 -2.773 -10.540 1.00 70.69 98 ILE A C 1
ATOM 776 O O . ILE A 1 98 ? -1.668 -2.433 -11.721 1.00 70.69 98 ILE A O 1
ATOM 780 N N . LEU A 1 99 ? -0.953 -2.150 -9.608 1.00 74.19 99 LEU A N 1
ATOM 781 C CA . LEU A 1 99 ? -0.099 -0.995 -9.882 1.00 74.19 99 LEU A CA 1
ATOM 782 C C . LEU A 1 99 ? 1.017 -1.366 -10.867 1.00 74.19 99 LEU A C 1
ATOM 784 O O . LEU A 1 99 ? 1.274 -0.633 -11.817 1.00 74.19 99 LEU A O 1
ATOM 788 N N . TRP A 1 100 ? 1.604 -2.554 -10.719 1.00 73.50 100 TRP A N 1
ATOM 789 C CA . TRP A 1 100 ? 2.587 -3.087 -11.660 1.00 73.50 100 TRP A CA 1
ATOM 790 C C . TRP A 1 100 ? 2.016 -3.292 -13.068 1.00 73.50 100 TRP A C 1
ATOM 792 O O . TRP A 1 100 ? 2.616 -2.838 -14.041 1.00 73.50 100 TRP A O 1
ATOM 802 N N . LEU A 1 101 ? 0.833 -3.904 -13.195 1.00 67.75 101 LEU A N 1
ATOM 803 C CA . LEU A 1 101 ? 0.168 -4.064 -14.495 1.00 67.75 101 LEU A CA 1
ATOM 804 C C . LEU A 1 101 ? -0.209 -2.719 -15.129 1.00 67.75 101 LEU A C 1
ATOM 806 O O . LEU A 1 101 ? -0.093 -2.562 -16.343 1.00 67.75 101 LEU A O 1
ATOM 810 N N . ALA A 1 102 ? -0.636 -1.747 -14.321 1.00 65.31 102 ALA A N 1
ATOM 811 C CA . ALA A 1 102 ? -0.983 -0.410 -14.790 1.00 65.31 102 ALA A CA 1
ATOM 812 C C . ALA A 1 102 ? 0.248 0.360 -15.297 1.00 65.31 102 ALA A C 1
ATOM 814 O O . ALA A 1 102 ? 0.168 1.016 -16.333 1.00 65.31 102 ALA A O 1
ATOM 815 N N . LEU A 1 103 ? 1.388 0.239 -14.609 1.00 65.75 103 LEU A N 1
ATOM 816 C CA . LEU A 1 103 ? 2.645 0.895 -14.987 1.00 65.75 103 LEU A CA 1
ATOM 817 C C . LEU A 1 103 ? 3.353 0.233 -16.178 1.00 65.75 103 LEU A C 1
ATOM 819 O O . LEU A 1 103 ? 4.121 0.898 -16.866 1.00 65.75 103 LEU A O 1
ATOM 823 N N . LEU A 1 104 ? 3.086 -1.049 -16.453 1.00 64.69 104 LEU A N 1
ATOM 824 C CA . LEU A 1 104 ? 3.515 -1.703 -17.697 1.00 64.69 104 LEU A CA 1
ATOM 825 C C . LEU A 1 104 ? 2.784 -1.148 -18.931 1.00 64.69 104 LEU A C 1
ATOM 827 O O . LEU A 1 104 ? 3.285 -1.269 -20.050 1.00 64.69 104 LEU A O 1
ATOM 831 N N . GLY A 1 105 ? 1.611 -0.534 -18.743 1.00 57.50 105 GLY A N 1
ATOM 832 C CA . GLY A 1 105 ? 0.939 0.226 -19.788 1.00 57.50 105 GLY A CA 1
ATOM 833 C C . GLY A 1 105 ? 1.757 1.465 -20.139 1.00 57.50 105 GLY A C 1
ATOM 834 O O . GLY A 1 105 ? 2.124 2.241 -19.263 1.00 57.50 105 GLY A O 1
ATOM 835 N N . THR A 1 106 ? 2.056 1.665 -21.422 1.00 54.50 106 THR A N 1
ATOM 836 C CA . THR A 1 106 ? 2.800 2.829 -21.924 1.00 54.50 106 THR A CA 1
ATOM 837 C C . THR A 1 106 ? 2.028 4.123 -21.672 1.00 54.50 106 THR A C 1
ATOM 839 O O . THR A 1 106 ? 1.286 4.595 -22.536 1.00 54.50 106 THR A O 1
ATOM 842 N N . TYR A 1 107 ? 2.196 4.703 -20.487 1.00 55.88 107 TYR A N 1
ATOM 843 C CA . TYR A 1 107 ? 1.769 6.062 -20.200 1.00 55.88 107 TYR A CA 1
ATOM 844 C C . TYR A 1 107 ? 2.838 7.044 -20.699 1.00 55.88 107 TYR A C 1
ATOM 846 O O . TYR A 1 107 ? 4.019 6.858 -20.406 1.00 55.88 107 TYR A O 1
ATOM 854 N N . PRO A 1 108 ? 2.450 8.100 -21.436 1.00 60.16 108 PRO A N 1
ATOM 855 C CA . PRO A 1 108 ? 3.393 9.099 -21.939 1.00 60.16 108 PRO A CA 1
ATOM 856 C C . PRO A 1 108 ? 4.033 9.935 -20.818 1.00 60.16 108 PRO A C 1
ATOM 858 O O . PRO A 1 108 ? 5.113 10.482 -21.016 1.00 60.16 108 PRO A O 1
ATOM 861 N N . ASP A 1 109 ? 3.396 10.001 -19.644 1.00 74.50 109 ASP A N 1
ATOM 862 C CA . ASP A 1 109 ? 3.932 10.629 -18.435 1.00 74.50 109 ASP A CA 1
ATOM 863 C C . ASP A 1 109 ? 3.910 9.623 -17.274 1.00 74.50 109 ASP A C 1
ATOM 865 O O . ASP A 1 109 ? 2.866 9.332 -16.683 1.00 74.50 109 ASP A O 1
ATOM 869 N N . TYR A 1 110 ? 5.086 9.070 -16.974 1.00 71.62 110 TYR A N 1
ATOM 870 C CA . TYR A 1 110 ? 5.278 8.072 -15.923 1.00 71.62 110 TYR A CA 1
ATOM 871 C C . TYR A 1 110 ? 4.941 8.618 -14.529 1.00 71.62 110 TYR A C 1
ATOM 873 O O . TYR A 1 110 ? 4.347 7.909 -13.719 1.00 71.62 110 TYR A O 1
ATOM 881 N N . LEU A 1 111 ? 5.272 9.883 -14.245 1.00 76.69 111 LEU A N 1
ATOM 882 C CA . LEU A 1 111 ? 5.030 10.477 -12.930 1.00 76.69 111 LEU A CA 1
ATOM 883 C C . LEU A 1 111 ? 3.530 10.640 -12.683 1.00 76.69 111 LEU A C 1
ATOM 885 O O . LEU A 1 111 ? 3.035 10.291 -11.610 1.00 76.69 111 LEU A O 1
ATOM 889 N N . LEU A 1 112 ? 2.800 11.129 -13.688 1.00 74.12 112 LEU A N 1
ATOM 890 C CA . LEU A 1 112 ? 1.349 11.259 -13.605 1.00 74.12 112 LEU A CA 1
ATOM 891 C C . LEU A 1 112 ? 0.670 9.891 -13.441 1.00 74.12 112 LEU A C 1
ATOM 893 O O . LEU A 1 112 ? -0.249 9.762 -12.633 1.00 74.12 112 LEU A O 1
ATOM 897 N N . ALA A 1 113 ? 1.139 8.867 -14.161 1.00 74.06 113 ALA A N 1
ATOM 898 C CA . ALA A 1 113 ? 0.611 7.509 -14.051 1.00 74.06 113 ALA A CA 1
ATOM 899 C C . ALA A 1 113 ? 0.800 6.921 -12.644 1.00 74.06 113 ALA A C 1
ATOM 901 O O . ALA A 1 113 ? -0.157 6.401 -12.070 1.00 74.06 113 ALA A O 1
ATOM 902 N N . VAL A 1 114 ? 1.999 7.068 -12.066 1.00 77.94 114 VAL A N 1
ATOM 903 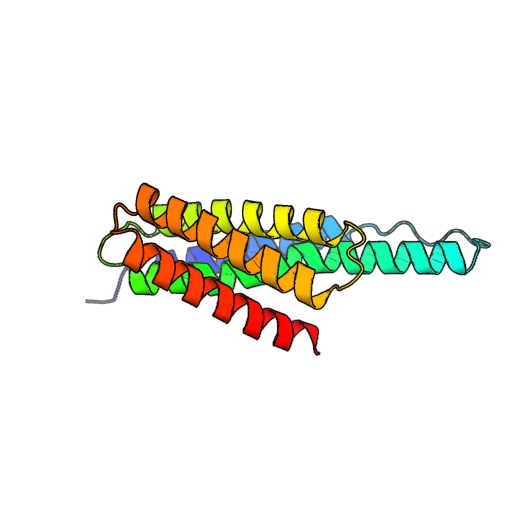C CA . VAL A 1 114 ? 2.288 6.648 -10.686 1.00 77.94 114 VAL A CA 1
ATOM 904 C C . VAL A 1 114 ? 1.364 7.369 -9.707 1.00 77.94 114 VAL A C 1
ATOM 906 O O . VAL A 1 114 ? 0.688 6.716 -8.921 1.00 77.94 114 VAL A O 1
ATOM 909 N N . LEU A 1 115 ? 1.249 8.698 -9.791 1.00 81.06 115 LEU A N 1
ATOM 910 C CA . LEU A 1 115 ? 0.400 9.471 -8.876 1.00 81.06 115 LEU A CA 1
ATOM 911 C C . LEU A 1 115 ? -1.076 9.056 -8.941 1.00 81.06 115 LEU A C 1
ATOM 913 O O . LEU A 1 115 ? -1.723 8.911 -7.905 1.00 81.06 115 LEU A O 1
ATOM 917 N N . VAL A 1 116 ? -1.619 8.851 -10.143 1.00 78.56 116 VAL A N 1
ATOM 918 C CA . VAL A 1 116 ? -3.009 8.399 -10.314 1.00 78.56 116 VAL A CA 1
ATOM 919 C C . VAL A 1 116 ? -3.203 6.993 -9.746 1.00 78.56 116 VAL A C 1
ATOM 921 O O . VAL A 1 116 ? -4.217 6.73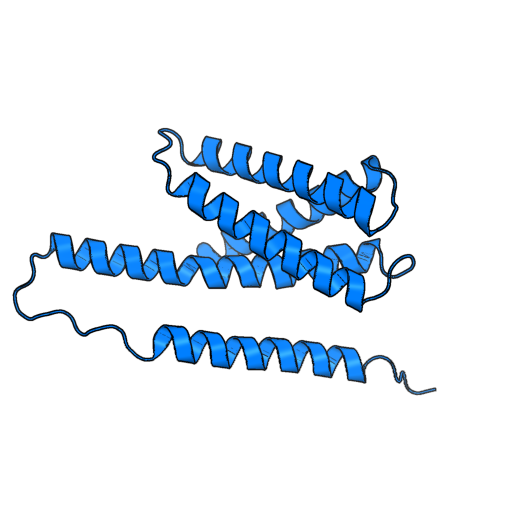8 -9.091 1.00 78.56 116 VAL A O 1
ATOM 924 N N . ALA A 1 117 ? -2.238 6.096 -9.959 1.00 81.62 117 ALA A N 1
ATOM 925 C CA . ALA A 1 117 ? -2.292 4.738 -9.436 1.00 81.62 117 ALA A CA 1
ATOM 926 C C . ALA A 1 117 ? -2.249 4.716 -7.900 1.00 81.62 117 ALA A C 1
ATOM 928 O O . ALA A 1 117 ? -3.101 4.077 -7.286 1.00 81.62 117 ALA A O 1
ATOM 929 N N . GLU A 1 118 ? -1.347 5.477 -7.276 1.00 82.94 118 GLU A N 1
ATOM 930 C CA . GLU A 1 118 ? -1.260 5.586 -5.812 1.00 82.94 118 GLU A CA 1
ATOM 931 C C . GLU A 1 118 ? -2.554 6.158 -5.211 1.00 82.94 118 GLU A C 1
ATOM 933 O O . GLU A 1 118 ? -3.092 5.632 -4.236 1.00 82.94 118 GLU A O 1
ATOM 938 N N . MET A 1 119 ? -3.148 7.176 -5.843 1.00 84.69 119 MET A N 1
ATOM 939 C CA . MET A 1 119 ? -4.438 7.717 -5.401 1.00 84.69 119 MET A CA 1
ATOM 940 C C . MET A 1 119 ? -5.573 6.688 -5.496 1.00 84.69 119 MET A C 1
ATOM 942 O O . MET A 1 119 ? -6.435 6.634 -4.615 1.00 84.69 119 MET A O 1
ATOM 946 N N . ALA A 1 120 ? -5.584 5.857 -6.541 1.00 84.12 120 ALA A N 1
ATOM 947 C CA . ALA A 1 120 ? -6.551 4.771 -6.672 1.00 84.12 120 ALA A CA 1
ATOM 948 C C . ALA A 1 120 ? -6.349 3.698 -5.590 1.00 84.12 120 ALA A C 1
ATOM 950 O O . ALA A 1 120 ? -7.330 3.240 -5.000 1.00 84.12 120 ALA A O 1
ATOM 951 N N . VAL A 1 121 ? -5.095 3.347 -5.283 1.00 87.31 121 VAL A N 1
ATOM 952 C CA . VAL A 1 121 ? -4.745 2.430 -4.190 1.00 87.31 121 VAL A CA 1
ATOM 953 C C . VAL A 1 121 ? -5.269 2.959 -2.860 1.00 87.31 121 VAL A C 1
ATOM 955 O O . VAL A 1 121 ? -6.008 2.243 -2.186 1.00 87.31 121 VAL A O 1
ATOM 958 N N . VAL A 1 122 ? -5.020 4.232 -2.540 1.00 91.25 122 VAL A N 1
ATOM 959 C CA . VAL A 1 122 ? -5.491 4.851 -1.290 1.00 91.25 122 VAL A CA 1
ATOM 960 C C . VAL A 1 122 ? -7.018 4.786 -1.147 1.00 91.25 122 VAL A C 1
ATOM 962 O O . VAL A 1 122 ? -7.548 4.514 -0.067 1.00 91.25 122 VAL A O 1
ATOM 965 N N . LEU A 1 123 ? -7.758 5.008 -2.237 1.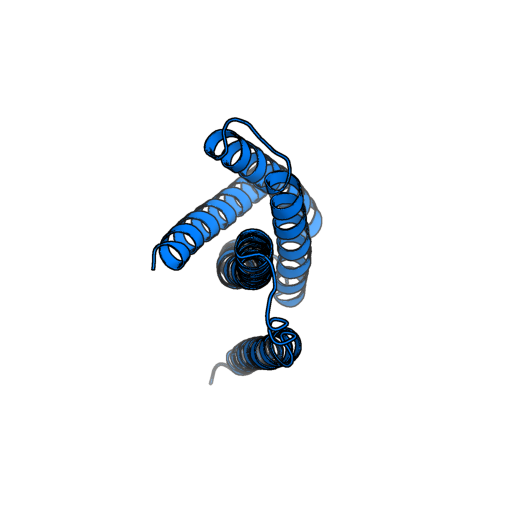00 87.38 123 LEU A N 1
ATOM 966 C CA . LEU A 1 123 ? -9.222 4.923 -2.235 1.00 87.38 123 LEU A CA 1
ATOM 967 C C . LEU A 1 123 ? -9.720 3.487 -2.016 1.00 87.38 123 LEU A C 1
ATOM 969 O O . LEU A 1 123 ? -10.631 3.262 -1.212 1.00 87.38 123 LEU A O 1
ATOM 973 N N . ILE A 1 124 ? -9.133 2.517 -2.721 1.00 87.38 124 ILE A N 1
ATOM 974 C CA . ILE A 1 124 ? -9.521 1.104 -2.636 1.00 87.38 124 ILE A CA 1
ATOM 975 C C . ILE A 1 124 ? -9.192 0.549 -1.250 1.00 87.38 124 ILE A C 1
ATOM 977 O O . ILE A 1 124 ? -10.056 -0.037 -0.593 1.00 87.38 124 ILE A O 1
ATOM 981 N N . GLU A 1 125 ? -7.969 0.765 -0.777 1.00 88.94 125 GLU A N 1
ATOM 982 C CA . GLU A 1 125 ? -7.526 0.327 0.541 1.00 88.94 125 GLU A CA 1
ATOM 983 C C . GLU A 1 125 ? -8.333 0.999 1.644 1.00 88.94 125 GLU A C 1
ATOM 985 O O . GLU A 1 125 ? -8.842 0.310 2.525 1.00 88.94 125 GLU A O 1
ATOM 990 N N . GLY A 1 126 ? -8.558 2.313 1.567 1.00 91.31 126 GLY A N 1
ATOM 991 C CA . GLY A 1 126 ? -9.418 3.025 2.508 1.00 91.31 126 GLY A CA 1
ATOM 992 C C . GLY A 1 126 ? -10.832 2.434 2.583 1.00 91.31 126 GLY A C 1
ATOM 993 O O . GLY A 1 126 ? -11.349 2.199 3.679 1.00 91.31 126 GLY A O 1
ATOM 994 N N . ALA A 1 127 ? -11.449 2.103 1.445 1.00 89.62 127 ALA A N 1
ATOM 995 C CA . ALA A 1 127 ? -12.765 1.463 1.413 1.00 89.62 127 ALA A CA 1
ATOM 996 C C . ALA A 1 127 ? -12.756 0.048 2.028 1.00 89.62 127 ALA A C 1
ATOM 998 O O . ALA A 1 127 ? -13.653 -0.308 2.804 1.00 89.62 127 ALA A O 1
ATOM 999 N N . VAL A 1 128 ? -11.736 -0.760 1.725 1.00 89.38 128 VAL A N 1
ATOM 1000 C CA . VAL A 1 128 ? -11.579 -2.109 2.290 1.00 89.38 128 VAL A CA 1
ATOM 1001 C C . VAL A 1 128 ? -11.323 -2.041 3.792 1.00 89.38 128 VAL A C 1
ATOM 1003 O O . VAL A 1 128 ? -11.983 -2.753 4.547 1.00 89.38 128 VAL A O 1
ATOM 1006 N N . LEU A 1 129 ? -10.435 -1.162 4.255 1.00 91.88 129 LEU A N 1
ATOM 1007 C CA . LEU A 1 129 ? -10.136 -0.955 5.671 1.00 91.88 129 LEU A CA 1
ATOM 1008 C C . LEU A 1 129 ? -11.387 -0.512 6.438 1.00 91.88 129 LEU A C 1
ATOM 1010 O O . LEU A 1 129 ? -11.684 -1.081 7.491 1.00 91.88 129 LEU A O 1
ATOM 1014 N N . ALA A 1 130 ? -12.169 0.429 5.896 1.00 91.38 130 ALA A N 1
ATOM 1015 C CA . ALA A 1 130 ? -13.440 0.849 6.490 1.00 91.38 130 ALA A CA 1
ATOM 1016 C C . ALA A 1 130 ? -14.381 -0.349 6.693 1.00 91.38 130 ALA A C 1
ATOM 1018 O O . ALA A 1 130 ? -14.924 -0.551 7.783 1.00 91.38 130 ALA A O 1
ATOM 1019 N N . LYS A 1 131 ? -14.506 -1.205 5.670 1.00 90.44 131 LYS A N 1
ATOM 1020 C CA . LYS A 1 131 ? -15.376 -2.387 5.694 1.00 90.44 131 LYS A CA 1
ATOM 1021 C C . LYS A 1 131 ? -14.861 -3.499 6.618 1.00 90.44 131 LYS A C 1
ATOM 1023 O O . LYS A 1 131 ? -15.623 -4.035 7.423 1.00 90.44 131 LYS A O 1
ATOM 1028 N N . VAL A 1 132 ? -13.583 -3.859 6.521 1.00 89.69 132 VAL A N 1
ATOM 1029 C CA . VAL A 1 132 ? -12.976 -5.011 7.215 1.00 89.69 132 VAL A CA 1
ATOM 1030 C C . VAL A 1 132 ? -12.723 -4.712 8.693 1.00 89.69 132 VAL A C 1
ATOM 1032 O O . VAL A 1 132 ? -12.954 -5.569 9.559 1.00 89.69 132 VAL A O 1
ATOM 1035 N N . PHE A 1 133 ? -12.280 -3.493 9.001 1.00 90.44 133 PHE A N 1
ATOM 1036 C CA . PHE A 1 133 ? -12.005 -3.056 10.371 1.00 90.44 133 PHE A CA 1
ATOM 1037 C C . PHE A 1 133 ? -13.199 -2.374 11.038 1.00 90.44 133 PHE A C 1
ATOM 1039 O O . PHE A 1 133 ? -13.126 -2.083 12.231 1.00 90.44 133 PHE A O 1
ATOM 1046 N N . ARG A 1 134 ? -14.312 -2.187 10.310 1.00 89.69 134 ARG A N 1
ATOM 1047 C CA . ARG A 1 134 ? -15.541 -1.542 10.803 1.00 89.69 134 ARG A CA 1
ATOM 1048 C C . ARG A 1 134 ? -15.253 -0.172 11.427 1.00 89.69 134 ARG A C 1
ATOM 1050 O O . ARG A 1 134 ? -15.731 0.139 12.516 1.00 89.69 134 ARG A O 1
ATOM 1057 N N . THR A 1 135 ? -14.425 0.619 10.753 1.00 90.81 135 THR A N 1
ATOM 1058 C CA . THR A 1 135 ? -14.124 2.003 11.135 1.00 90.81 135 THR A CA 1
ATOM 1059 C C . THR A 1 135 ? -14.862 2.963 10.205 1.00 90.81 135 THR A C 1
ATOM 1061 O O . THR A 1 135 ? -15.290 2.580 9.118 1.00 90.81 135 THR A O 1
ATOM 1064 N N . ASP A 1 136 ? -15.004 4.218 10.613 1.00 94.00 136 ASP A N 1
ATOM 1065 C CA . ASP A 1 136 ? -15.475 5.275 9.725 1.00 94.00 136 ASP A CA 1
ATOM 1066 C C . ASP A 1 136 ? -14.532 5.459 8.527 1.00 94.00 136 ASP A C 1
ATOM 1068 O O . ASP A 1 136 ? -13.307 5.350 8.649 1.00 94.00 136 ASP A O 1
ATOM 1072 N N . LEU A 1 137 ? -15.120 5.760 7.365 1.00 92.50 137 LEU A N 1
ATOM 1073 C CA . LEU A 1 137 ? -14.385 5.903 6.108 1.00 92.50 137 LEU A CA 1
ATOM 1074 C C . LEU A 1 137 ? -13.296 6.975 6.208 1.00 92.50 137 LEU A C 1
ATOM 1076 O O . LEU A 1 137 ? -12.202 6.770 5.703 1.00 92.50 137 LEU A O 1
ATOM 1080 N N . LYS A 1 138 ? -13.556 8.082 6.915 1.00 94.56 138 LYS A N 1
ATOM 1081 C CA . LYS A 1 138 ? -12.574 9.155 7.106 1.00 94.56 138 LYS A CA 1
ATOM 1082 C C . LYS A 1 138 ? -11.298 8.634 7.772 1.00 94.56 138 LYS A C 1
ATOM 1084 O O . LYS A 1 138 ? -10.213 8.845 7.240 1.00 94.56 138 LYS A O 1
ATOM 1089 N N . ASN A 1 139 ? -11.413 7.926 8.896 1.00 92.06 139 ASN A N 1
ATOM 1090 C CA . ASN A 1 139 ? -10.251 7.341 9.561 1.00 92.06 139 ASN A CA 1
ATOM 1091 C C . ASN A 1 139 ? -9.581 6.252 8.713 1.00 92.06 139 ASN A C 1
ATOM 1093 O O . ASN A 1 139 ? -8.356 6.186 8.692 1.00 92.06 139 ASN A O 1
ATOM 1097 N N . ALA A 1 140 ? -10.345 5.430 7.987 1.00 93.19 140 ALA A N 1
ATOM 1098 C CA . ALA A 1 140 ? -9.767 4.432 7.085 1.00 93.19 140 ALA A CA 1
ATOM 1099 C C . ALA A 1 140 ? -8.934 5.066 5.959 1.00 93.19 140 ALA A C 1
ATOM 1101 O O . ALA A 1 140 ? -7.829 4.605 5.685 1.00 93.19 140 ALA A O 1
ATOM 1102 N N . MET A 1 141 ? -9.437 6.149 5.363 1.00 95.12 141 MET A N 1
ATOM 1103 C CA . MET A 1 141 ? -8.741 6.920 4.332 1.00 95.12 141 MET A CA 1
ATOM 1104 C C . MET A 1 141 ? -7.456 7.553 4.868 1.00 95.12 141 MET A C 1
ATOM 1106 O O . MET A 1 141 ? -6.432 7.499 4.198 1.00 95.12 141 MET A O 1
ATOM 1110 N N . ILE A 1 142 ? -7.479 8.109 6.086 1.00 94.06 142 ILE A N 1
ATOM 1111 C CA . ILE A 1 142 ? -6.272 8.655 6.728 1.00 94.06 142 ILE A CA 1
ATOM 1112 C C . ILE A 1 142 ? -5.229 7.551 6.930 1.00 94.06 142 ILE A C 1
ATOM 1114 O O . ILE A 1 142 ? -4.060 7.751 6.619 1.00 94.06 142 ILE A O 1
ATOM 1118 N N . ILE A 1 143 ? -5.646 6.382 7.423 1.00 93.56 143 ILE A N 1
ATOM 1119 C CA . ILE A 1 143 ? -4.740 5.251 7.658 1.00 93.56 143 ILE A CA 1
ATOM 1120 C C . ILE A 1 143 ? -4.127 4.761 6.345 1.00 93.56 143 ILE A C 1
ATOM 1122 O O . ILE A 1 143 ? -2.915 4.574 6.294 1.00 93.56 143 ILE A O 1
ATOM 1126 N N . SER A 1 144 ? -4.941 4.576 5.302 1.00 94.06 144 SER A N 1
ATOM 1127 C CA . SER A 1 144 ? -4.459 4.149 3.985 1.00 94.06 144 SER A CA 1
ATOM 1128 C C . SER A 1 144 ? -3.511 5.179 3.373 1.00 94.06 144 SER A C 1
ATOM 1130 O O . SER A 1 144 ? -2.421 4.813 2.953 1.00 94.06 144 SER A O 1
ATOM 1132 N N . LEU A 1 145 ? -3.844 6.473 3.430 1.00 93.50 145 LEU A N 1
ATOM 1133 C CA . LEU A 1 145 ? -2.956 7.530 2.947 1.00 93.50 145 LEU A CA 1
ATOM 1134 C C . LEU A 1 145 ? -1.614 7.528 3.690 1.00 93.50 145 LEU A C 1
ATOM 1136 O O . LEU A 1 145 ? -0.564 7.622 3.064 1.00 93.50 145 LEU A O 1
ATOM 1140 N N . CYS A 1 146 ? -1.623 7.400 5.020 1.00 92.44 146 CYS A N 1
ATOM 1141 C CA . CYS A 1 146 ? -0.389 7.316 5.799 1.00 92.44 146 CYS A CA 1
ATOM 1142 C C . CYS A 1 146 ? 0.439 6.074 5.448 1.00 92.44 146 CYS A C 1
ATOM 1144 O O . CYS A 1 146 ? 1.662 6.171 5.370 1.00 92.44 146 CYS A O 1
ATOM 1146 N N . ALA A 1 147 ? -0.211 4.923 5.270 1.00 91.94 147 ALA A N 1
ATOM 1147 C CA . ALA A 1 147 ? 0.444 3.671 4.914 1.00 91.94 147 ALA A CA 1
ATOM 1148 C C . ALA A 1 147 ? 1.108 3.778 3.533 1.00 91.94 147 ALA A C 1
ATOM 1150 O O . ALA A 1 147 ? 2.3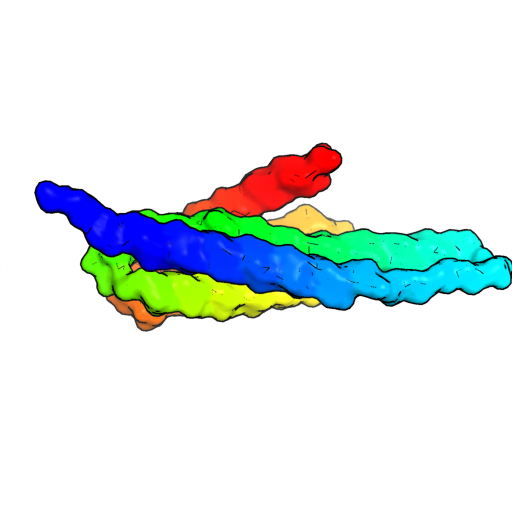10 3.548 3.424 1.00 91.94 147 ALA A O 1
ATOM 1151 N N . ASN A 1 148 ? 0.350 4.240 2.539 1.00 91.19 148 ASN A N 1
ATOM 1152 C CA . ASN A 1 148 ? 0.779 4.397 1.156 1.00 91.19 148 ASN A CA 1
ATOM 1153 C C . ASN A 1 148 ? 1.891 5.451 0.986 1.00 91.19 148 ASN A C 1
ATOM 1155 O O . ASN A 1 148 ? 2.913 5.184 0.366 1.00 91.19 148 ASN A O 1
ATOM 1159 N N . VAL A 1 149 ? 1.772 6.628 1.618 1.00 89.44 149 VAL A N 1
ATOM 1160 C CA . VAL A 1 149 ? 2.841 7.646 1.574 1.00 89.44 149 VAL A CA 1
ATOM 1161 C C . VAL A 1 149 ? 4.129 7.113 2.202 1.00 89.44 149 VAL A C 1
ATOM 1163 O O . VAL A 1 149 ? 5.219 7.352 1.683 1.00 89.44 149 VAL A O 1
ATOM 1166 N N . LEU A 1 150 ? 4.028 6.389 3.320 1.00 87.69 150 LEU A N 1
ATOM 1167 C CA . LEU A 1 150 ? 5.203 5.847 3.992 1.00 87.69 150 LEU A CA 1
ATOM 1168 C C . LEU A 1 150 ? 5.860 4.732 3.169 1.00 87.69 150 LEU A C 1
ATOM 1170 O O . LEU A 1 150 ? 7.088 4.708 3.068 1.00 87.69 150 LEU A O 1
ATOM 1174 N N . SER A 1 151 ? 5.073 3.836 2.566 1.00 85.69 151 SER A N 1
ATOM 1175 C CA . SER A 1 151 ? 5.601 2.779 1.700 1.00 85.69 151 SER A CA 1
ATOM 1176 C C . SER A 1 151 ? 6.209 3.345 0.420 1.00 85.69 151 SER A C 1
ATOM 1178 O O . SER A 1 151 ? 7.296 2.907 0.043 1.00 85.69 151 SER A O 1
ATOM 1180 N N . PHE A 1 152 ? 5.612 4.384 -0.170 1.00 84.00 152 PHE A N 1
ATOM 1181 C CA . PHE A 1 152 ? 6.171 5.105 -1.313 1.00 84.00 152 PHE A CA 1
ATOM 1182 C C . PHE A 1 152 ? 7.514 5.767 -0.983 1.00 84.00 152 PHE A C 1
ATOM 1184 O O . PHE A 1 152 ? 8.495 5.555 -1.692 1.00 84.00 152 PHE A O 1
ATOM 1191 N N . VAL A 1 153 ? 7.602 6.532 0.114 1.00 85.56 153 VAL A N 1
ATOM 1192 C CA . VAL A 1 153 ? 8.847 7.216 0.516 1.00 85.56 153 VAL A CA 1
ATOM 1193 C C . VAL A 1 153 ? 9.961 6.212 0.809 1.00 85.56 153 VAL A C 1
ATOM 1195 O O . VAL A 1 153 ? 11.090 6.392 0.352 1.00 85.56 153 VAL A O 1
ATOM 1198 N N . ILE A 1 154 ? 9.654 5.139 1.545 1.00 80.25 154 ILE A N 1
ATOM 1199 C CA . ILE A 1 154 ? 10.637 4.094 1.855 1.00 80.25 154 ILE A CA 1
ATOM 1200 C C . ILE A 1 154 ? 11.037 3.340 0.585 1.00 80.25 154 ILE A C 1
ATOM 1202 O O . ILE A 1 154 ? 12.224 3.106 0.376 1.00 80.25 154 ILE A O 1
ATOM 1206 N N . GLY A 1 155 ? 10.083 2.996 -0.281 1.00 76.69 155 GLY A N 1
ATOM 1207 C CA . GLY A 1 155 ? 10.349 2.336 -1.557 1.00 76.69 155 GLY A CA 1
ATOM 1208 C C . GLY A 1 155 ? 11.233 3.180 -2.472 1.00 76.69 155 GLY A C 1
ATOM 1209 O O . GLY A 1 155 ? 12.231 2.679 -2.984 1.00 76.69 155 GLY A O 1
ATOM 1210 N N . ALA A 1 156 ? 10.930 4.472 -2.615 1.00 78.31 156 ALA A N 1
ATOM 1211 C CA . ALA A 1 156 ? 11.730 5.413 -3.394 1.00 78.31 156 ALA A CA 1
ATOM 1212 C C . ALA A 1 156 ? 13.156 5.546 -2.842 1.00 78.31 156 ALA A C 1
ATOM 1214 O O . ALA A 1 156 ? 14.114 5.527 -3.611 1.00 78.31 156 ALA A O 1
ATOM 1215 N N . TYR A 1 157 ? 13.307 5.622 -1.516 1.00 77.69 157 TYR A N 1
ATOM 1216 C CA . TYR A 1 157 ? 14.620 5.644 -0.877 1.00 77.69 157 TYR A CA 1
ATOM 1217 C C . TYR A 1 157 ? 15.394 4.348 -1.144 1.00 77.69 157 TYR A C 1
ATOM 1219 O O . TYR A 1 157 ? 16.517 4.407 -1.630 1.00 77.69 157 TYR A O 1
ATOM 1227 N N . VAL A 1 158 ? 14.797 3.178 -0.899 1.00 72.31 158 VAL A N 1
ATOM 1228 C CA . VAL A 1 158 ? 15.460 1.876 -1.090 1.00 72.31 158 VAL A CA 1
ATOM 1229 C C . VAL A 1 158 ? 15.856 1.646 -2.546 1.00 72.31 158 VAL A C 1
ATOM 1231 O O . VAL A 1 158 ? 16.936 1.129 -2.789 1.00 72.31 158 VAL A O 1
ATOM 1234 N N . MET A 1 159 ? 15.024 2.050 -3.509 1.00 67.00 159 MET A N 1
ATOM 1235 C CA . MET A 1 159 ? 15.327 1.888 -4.937 1.00 67.00 159 MET A CA 1
ATOM 1236 C C . MET A 1 159 ? 16.293 2.943 -5.496 1.00 67.00 159 MET A C 1
ATOM 1238 O O . MET A 1 159 ? 16.702 2.832 -6.651 1.00 67.00 159 MET A O 1
ATOM 1242 N N . SER A 1 160 ? 16.646 3.965 -4.711 1.00 67.69 160 SER A N 1
ATOM 1243 C CA . SER A 1 160 ? 17.654 4.965 -5.090 1.00 67.69 160 SER A CA 1
ATOM 1244 C C . SER A 1 160 ? 19.099 4.549 -4.771 1.00 67.69 160 SER A C 1
ATOM 1246 O O . SER A 1 160 ? 20.024 5.237 -5.205 1.00 67.69 160 SER A O 1
ATOM 1248 N N . PHE A 1 161 ? 19.288 3.431 -4.057 1.00 50.12 161 PHE A N 1
ATOM 1249 C CA . PHE A 1 161 ? 20.580 2.796 -3.760 1.00 50.12 161 PHE A CA 1
ATOM 1250 C C . PHE A 1 161 ? 20.716 1.458 -4.493 1.00 50.12 161 PHE A C 1
ATOM 1252 O O . PHE A 1 161 ? 21.873 1.087 -4.793 1.00 50.12 161 PHE A O 1
#

Radius of gyration: 18.7 Å; chains: 1; bounding box: 42×32×65 Å

Sequence (161 aa):
MKDSRAKPILLSAILLILVFSIFVSFTYANPAAPRPGADPREEQQARDMMKWGMMLPVAMMIAMAVETPVYWLFMRRKVSLVRILLTGWLLNGTTVFILWLALLGTYPDYLLAVLVAEMAVVLIEGAVLAKVFRTDLKNAMIISLCANVLSFVIGAYVMSF

Secondary structure (DSSP, 8-state):
---TTHHHHHHHHHHHHHHHHHHHHHHHS-PPPPPTT--HHHHHHHHHHHHHHHHHHHHHHHHHHHHHHHHHHHHTTTS-HHHHHHHHHHHHHHHHHHHHHHHHS--S-HHHHHHHHHHHHHHHHHHHHHHHHT--HHHHHHHHHHHHHHHHHHHHHHHT-

pLDDT: mean 74.6, std 14.28, range [45.03, 95.12]

Foldseek 3Di:
DPPPPVVVVVVVVVVVVVCVVVVVCVVPVDDDPDDPPDDPVVVVVVVVVVVLVVLLVVLLVLLLVQLLVLLCVLQVVQDDSVLSNVLSNVLSVVLSVVLSVQLVPDDVDSVVSNVVSLVVSLQVQLVVCCVSSVNDSVVSSVSSVVSSVRSVVVSVVVVVD